Protein AF-A0A4Q4WU67-F1 (afdb_monomer)

Radius of gyration: 23.21 Å; Cα contacts (8 Å, |Δi|>4): 106; chains: 1; bounding box: 70×29×66 Å

Structure (mmCIF, N/CA/C/O backbone):
data_AF-A0A4Q4WU67-F1
#
_entry.id   AF-A0A4Q4WU67-F1
#
loop_
_atom_site.group_PDB
_atom_site.id
_atom_site.type_symbol
_atom_site.label_atom_id
_atom_site.label_alt_id
_atom_site.label_comp_id
_atom_site.label_asym_id
_atom_site.label_entity_id
_atom_site.label_seq_id
_atom_site.pdbx_PDB_ins_code
_atom_site.Cartn_x
_atom_site.Cartn_y
_atom_site.Cartn_z
_atom_site.occupancy
_atom_site.B_iso_or_equiv
_atom_site.auth_seq_id
_atom_site.auth_comp_id
_atom_site.auth_asym_id
_atom_site.auth_atom_id
_atom_site.pdbx_PDB_model_num
ATOM 1 N N . MET A 1 1 ? -37.772 -10.004 22.014 1.00 48.03 1 MET A N 1
ATOM 2 C CA . MET A 1 1 ? -36.911 -9.938 20.816 1.00 48.03 1 MET A CA 1
ATOM 3 C C . MET A 1 1 ? -35.469 -10.000 21.298 1.00 48.03 1 MET A C 1
ATOM 5 O O . MET A 1 1 ? -35.086 -9.068 21.997 1.00 48.03 1 MET A O 1
ATOM 9 N N . PRO A 1 2 ? -34.690 -11.068 21.058 1.00 56.06 2 PRO A N 1
ATOM 10 C CA . PRO A 1 2 ? -33.267 -11.012 21.361 1.00 56.06 2 PRO A CA 1
ATOM 11 C C . PRO A 1 2 ? -32.617 -10.037 20.374 1.00 56.06 2 PRO A C 1
ATOM 13 O O . PRO A 1 2 ? -32.627 -10.258 19.167 1.00 56.06 2 PRO A O 1
ATOM 16 N N . SER A 1 3 ? -32.121 -8.913 20.883 1.00 48.53 3 SER A N 1
ATOM 17 C CA . SER A 1 3 ? -31.285 -7.985 20.131 1.00 48.53 3 SER A CA 1
ATOM 18 C C . SER A 1 3 ? -29.916 -8.630 19.945 1.00 48.53 3 SER A C 1
ATOM 20 O O . SER A 1 3 ? -29.162 -8.762 20.908 1.00 48.53 3 SER A O 1
ATOM 22 N N . THR A 1 4 ? -29.599 -9.067 18.730 1.00 53.31 4 THR A N 1
ATOM 23 C CA . THR A 1 4 ? -28.273 -9.587 18.391 1.00 53.31 4 THR A CA 1
ATOM 24 C 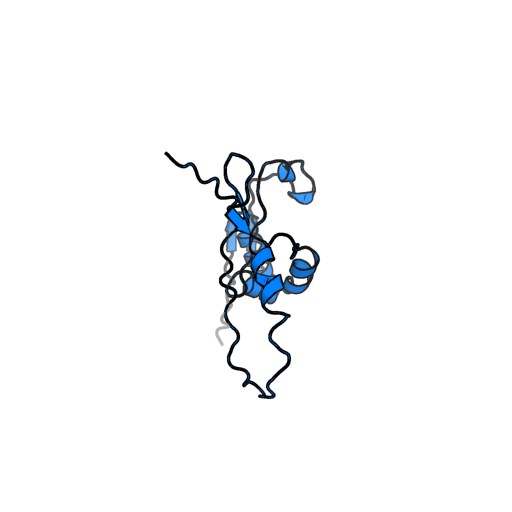C . THR A 1 4 ? -27.290 -8.419 18.378 1.00 53.31 4 THR A C 1
ATOM 26 O O . THR A 1 4 ? -27.152 -7.708 17.386 1.00 53.31 4 THR A O 1
ATOM 29 N N . THR A 1 5 ? -26.626 -8.165 19.502 1.00 56.25 5 THR A N 1
ATOM 30 C CA . THR A 1 5 ? -25.493 -7.243 19.570 1.00 56.25 5 THR A CA 1
ATOM 31 C C . THR A 1 5 ? -24.345 -7.858 18.775 1.00 56.25 5 THR A C 1
ATOM 33 O O . THR A 1 5 ? -23.655 -8.758 19.245 1.00 56.25 5 THR A O 1
ATOM 36 N N . SER A 1 6 ? -24.166 -7.402 17.533 1.00 65.25 6 SER A N 1
ATOM 37 C CA . SER A 1 6 ? -22.980 -7.696 16.728 1.00 65.25 6 SER A CA 1
ATOM 38 C C . SER A 1 6 ? -21.752 -7.166 17.476 1.00 65.25 6 SER A C 1
ATOM 40 O O . SER A 1 6 ? -21.491 -5.964 17.502 1.00 65.25 6 SER A O 1
ATOM 42 N N . SER A 1 7 ? -21.034 -8.057 18.163 1.00 77.38 7 SER A N 1
ATOM 43 C CA . SER A 1 7 ? -19.748 -7.729 18.772 1.00 77.38 7 SER A CA 1
ATOM 44 C C . SER A 1 7 ? -18.746 -7.505 17.644 1.00 77.38 7 SER A C 1
ATOM 46 O O . SER A 1 7 ? -18.408 -8.435 16.914 1.00 77.38 7 SER A O 1
ATOM 48 N N . GLN A 1 8 ? -18.317 -6.258 17.463 1.00 77.69 8 GLN A N 1
ATOM 49 C CA . GLN A 1 8 ? -17.291 -5.928 16.481 1.00 77.69 8 GLN A CA 1
ATOM 50 C C . GLN A 1 8 ? -15.950 -6.535 16.928 1.00 77.69 8 GLN A C 1
ATOM 52 O O . GLN A 1 8 ? -15.544 -6.317 18.077 1.00 77.69 8 GLN A O 1
ATOM 57 N N . PRO A 1 9 ? -15.258 -7.302 16.067 1.00 84.56 9 PRO A N 1
ATOM 58 C CA . PRO A 1 9 ? -13.979 -7.902 16.419 1.00 84.56 9 PRO A CA 1
ATOM 59 C C . PRO A 1 9 ? -12.918 -6.817 16.634 1.00 84.56 9 PRO A C 1
ATOM 61 O O . PRO A 1 9 ? -12.845 -5.851 15.876 1.00 84.56 9 PRO A O 1
ATOM 64 N N . LYS A 1 10 ? -12.068 -6.995 17.652 1.00 91.25 10 LYS A N 1
ATOM 65 C CA . LYS A 1 10 ? -10.885 -6.150 17.869 1.00 91.25 10 LYS A CA 1
ATOM 66 C C . LYS A 1 10 ? -9.740 -6.655 16.996 1.00 91.25 10 LYS A C 1
ATOM 68 O O . LYS A 1 10 ? -9.340 -7.809 17.129 1.00 91.25 10 LYS A O 1
ATOM 73 N N . ILE A 1 11 ? -9.204 -5.796 16.136 1.00 95.88 11 ILE A N 1
ATOM 74 C CA . ILE A 1 11 ? -8.177 -6.158 15.152 1.00 95.88 11 ILE A CA 1
ATOM 75 C C . ILE A 1 11 ? -6.834 -5.533 15.552 1.00 95.88 11 ILE A C 1
ATOM 77 O O . ILE A 1 11 ? -6.737 -4.332 15.794 1.00 95.88 11 ILE A O 1
ATOM 81 N N . ALA A 1 12 ? -5.774 -6.336 15.591 1.00 97.19 12 ALA A N 1
ATOM 82 C CA . ALA A 1 12 ? -4.405 -5.846 15.729 1.00 97.19 12 ALA A CA 1
ATOM 83 C C . ALA A 1 12 ? -3.669 -6.029 14.397 1.00 97.19 12 ALA A C 1
ATOM 85 O O . ALA A 1 12 ? -3.554 -7.148 13.902 1.00 97.19 12 ALA A O 1
ATOM 86 N N . ILE A 1 13 ? -3.177 -4.933 13.821 1.00 97.50 13 ILE A N 1
ATOM 87 C CA . ILE A 1 13 ? -2.352 -4.940 12.609 1.00 97.50 13 ILE A CA 1
ATOM 88 C C . ILE A 1 13 ? -0.900 -4.784 13.051 1.00 97.50 13 ILE A C 1
ATOM 90 O O . ILE A 1 13 ? -0.536 -3.759 13.624 1.00 97.50 13 ILE A O 1
ATOM 94 N N . ILE A 1 14 ? -0.073 -5.800 12.811 1.00 97.12 14 ILE A N 1
ATOM 95 C CA . ILE A 1 14 ? 1.353 -5.774 13.155 1.00 97.12 14 ILE A CA 1
ATOM 96 C C . ILE A 1 14 ? 2.146 -5.367 11.909 1.00 97.12 14 ILE A C 1
ATOM 98 O O . ILE A 1 14 ? 2.230 -6.125 10.946 1.00 97.12 14 ILE A O 1
ATOM 102 N N . GLY A 1 15 ? 2.706 -4.163 11.940 1.00 93.19 15 GLY A N 1
ATOM 103 C CA . GLY A 1 15 ? 3.450 -3.512 10.866 1.00 93.19 15 GLY A CA 1
ATOM 104 C C . GLY A 1 15 ? 2.668 -2.364 10.217 1.00 93.19 15 GLY A C 1
ATOM 105 O O . GLY A 1 15 ? 1.597 -2.570 9.647 1.00 93.19 15 GLY A O 1
ATOM 106 N N . ALA A 1 16 ? 3.246 -1.163 10.226 1.00 93.12 16 ALA A N 1
ATOM 107 C CA . ALA A 1 16 ? 2.792 0.018 9.486 1.00 93.12 16 ALA A CA 1
ATOM 108 C C . ALA A 1 16 ? 3.557 0.201 8.159 1.00 93.12 16 ALA A C 1
ATOM 110 O O . ALA A 1 16 ? 3.801 1.318 7.705 1.00 93.12 16 ALA A O 1
ATOM 111 N N . GLY A 1 17 ? 3.924 -0.909 7.514 1.00 89.62 17 GLY A N 1
ATOM 112 C CA . GLY A 1 17 ? 4.390 -0.906 6.127 1.00 89.62 17 GLY A CA 1
ATOM 113 C C . GLY A 1 17 ? 3.264 -0.573 5.132 1.00 89.62 17 GLY A C 1
ATOM 114 O O . GLY A 1 17 ? 2.099 -0.451 5.525 1.00 89.62 17 GLY A O 1
ATOM 115 N N . PRO A 1 18 ? 3.571 -0.488 3.823 1.00 90.38 18 PRO A N 1
ATOM 116 C CA . PRO A 1 18 ? 2.596 -0.103 2.798 1.00 90.38 18 PRO A CA 1
ATOM 117 C C . PRO A 1 18 ? 1.345 -0.996 2.805 1.00 90.38 18 PRO A C 1
ATOM 119 O O . PRO A 1 18 ? 0.226 -0.496 2.714 1.00 90.38 18 PRO A O 1
ATOM 122 N N . VAL A 1 19 ? 1.509 -2.307 3.009 1.00 93.19 19 VAL A N 1
ATOM 123 C CA . VAL A 1 19 ? 0.388 -3.259 3.090 1.00 93.19 19 VAL A CA 1
ATOM 124 C C . VAL A 1 19 ? -0.455 -3.047 4.353 1.00 93.19 19 VAL A C 1
ATOM 126 O O . VAL A 1 19 ? -1.680 -2.973 4.265 1.00 93.19 19 VAL A O 1
ATOM 129 N N . GLY A 1 20 ? 0.175 -2.908 5.525 1.00 95.12 20 GLY A N 1
ATOM 130 C CA . GLY A 1 20 ? -0.532 -2.747 6.801 1.00 95.12 20 GLY A CA 1
ATOM 131 C C . GLY A 1 20 ? -1.322 -1.439 6.881 1.00 95.12 20 GLY A C 1
ATOM 132 O O . GLY A 1 20 ? -2.474 -1.431 7.315 1.00 95.12 20 GLY A O 1
ATOM 133 N N . LEU A 1 21 ? -0.748 -0.345 6.372 1.00 94.19 21 LEU A N 1
ATOM 134 C CA . LEU A 1 21 ? -1.439 0.942 6.277 1.00 94.19 21 LEU A CA 1
ATOM 135 C C . LEU A 1 21 ? -2.560 0.932 5.231 1.00 94.19 21 LEU A C 1
ATOM 137 O O . LEU A 1 21 ? -3.608 1.539 5.458 1.00 94.19 21 LEU A O 1
ATOM 141 N N . THR A 1 22 ? -2.389 0.203 4.126 1.00 94.88 22 THR A N 1
ATOM 142 C CA . THR A 1 22 ? -3.465 -0.008 3.146 1.00 94.88 22 THR A CA 1
ATOM 143 C C . THR A 1 22 ? -4.636 -0.755 3.783 1.00 94.88 22 THR A C 1
ATOM 145 O O . THR A 1 22 ? -5.776 -0.309 3.670 1.00 94.88 22 THR A O 1
ATOM 148 N N . LEU A 1 23 ? -4.368 -1.836 4.523 1.00 95.38 23 LEU A N 1
ATOM 149 C CA . LEU A 1 23 ? -5.399 -2.580 5.250 1.00 95.38 23 LEU A CA 1
ATOM 150 C C . LEU A 1 23 ? -6.131 -1.688 6.262 1.00 95.38 23 LEU A C 1
ATOM 152 O O . LEU A 1 23 ? -7.359 -1.650 6.267 1.00 95.38 23 LEU A O 1
ATOM 156 N N . ALA A 1 24 ? -5.394 -0.933 7.079 1.00 95.56 24 ALA A N 1
ATOM 157 C CA . ALA A 1 24 ? -5.973 0.001 8.044 1.00 95.56 24 ALA A CA 1
ATOM 158 C C . ALA A 1 24 ? -6.890 1.043 7.373 1.00 95.56 24 ALA A C 1
ATOM 160 O O . ALA A 1 24 ? -7.967 1.355 7.886 1.00 95.56 24 ALA A O 1
ATOM 161 N N . ASN A 1 25 ? -6.498 1.559 6.204 1.00 94.81 25 ASN A N 1
ATOM 162 C CA . ASN A 1 25 ? -7.309 2.498 5.430 1.00 94.81 25 ASN A CA 1
ATOM 163 C C . ASN A 1 25 ? -8.594 1.839 4.900 1.00 94.81 25 ASN A C 1
ATOM 165 O O . ASN A 1 25 ? -9.678 2.400 5.070 1.00 94.81 25 ASN A O 1
ATOM 169 N N . ILE A 1 26 ? -8.500 0.623 4.347 1.00 94.31 26 ILE A N 1
ATOM 170 C CA . ILE A 1 26 ? -9.670 -0.141 3.887 1.00 94.31 26 ILE A CA 1
ATOM 171 C C . ILE A 1 26 ? -10.645 -0.383 5.046 1.00 94.31 26 ILE A C 1
ATOM 173 O O . ILE A 1 26 ? -11.836 -0.113 4.893 1.00 94.31 26 ILE A O 1
ATOM 177 N N . LEU A 1 27 ? -10.165 -0.838 6.208 1.00 94.00 27 LEU A N 1
ATOM 178 C CA . LEU A 1 27 ? -11.013 -1.068 7.386 1.00 94.00 27 LEU A CA 1
ATOM 179 C C . LEU A 1 27 ? -11.734 0.213 7.810 1.00 94.00 27 LEU A C 1
ATOM 181 O O . LEU A 1 27 ? -12.957 0.216 7.946 1.00 94.00 27 LEU A O 1
ATOM 185 N N . ARG A 1 28 ? -10.993 1.321 7.923 1.00 93.12 28 ARG A N 1
ATOM 186 C CA . ARG A 1 28 ? -11.553 2.629 8.279 1.00 93.12 28 ARG A CA 1
ATOM 187 C C . ARG A 1 28 ? -12.624 3.095 7.289 1.00 93.12 28 ARG A C 1
ATOM 189 O O . ARG A 1 28 ? -13.630 3.649 7.720 1.00 93.12 28 ARG A O 1
ATOM 196 N N . ARG A 1 29 ? -12.426 2.889 5.983 1.00 91.69 29 ARG A N 1
ATOM 197 C CA . ARG A 1 29 ? -13.409 3.253 4.944 1.00 91.69 29 ARG A CA 1
ATOM 198 C C . ARG A 1 29 ? -14.670 2.393 4.962 1.00 91.69 29 ARG A C 1
ATOM 200 O O . ARG A 1 29 ? -15.708 2.869 4.525 1.00 91.69 29 ARG A O 1
ATOM 207 N N . ASN A 1 30 ? -14.585 1.170 5.481 1.00 91.06 30 ASN A N 1
ATOM 208 C CA . ASN A 1 30 ? -15.726 0.274 5.683 1.00 91.06 30 ASN A CA 1
ATOM 209 C C . ASN A 1 30 ? -16.313 0.390 7.103 1.00 91.06 30 ASN A C 1
ATOM 211 O O . ASN A 1 30 ? -16.962 -0.537 7.574 1.00 91.06 30 ASN A O 1
ATOM 215 N N . GLU A 1 31 ? -16.050 1.501 7.803 1.00 91.62 31 GLU A N 1
ATOM 216 C CA . GLU A 1 31 ? -16.581 1.809 9.143 1.00 91.62 31 GLU A CA 1
ATOM 217 C C . GLU A 1 31 ? -16.147 0.826 10.250 1.00 91.62 31 GLU A C 1
ATOM 219 O O . GLU A 1 31 ? -16.633 0.877 11.382 1.00 91.62 31 GLU A O 1
ATOM 224 N N . ILE A 1 32 ? -15.151 -0.020 9.972 1.00 91.06 32 ILE A N 1
ATOM 225 C CA . ILE A 1 32 ? -14.535 -0.906 10.958 1.00 91.06 32 ILE A CA 1
ATOM 226 C C . ILE A 1 32 ? -13.456 -0.102 11.677 1.00 91.06 32 ILE A C 1
ATOM 228 O O . ILE A 1 32 ? -12.348 0.070 11.177 1.00 91.06 32 ILE A O 1
ATOM 232 N N . THR A 1 33 ? -13.787 0.416 12.857 1.00 87.88 33 THR A N 1
ATOM 233 C CA . THR A 1 33 ? -12.910 1.317 13.630 1.00 87.88 33 THR A CA 1
ATOM 234 C C . THR A 1 33 ? -12.231 0.646 14.822 1.00 87.88 33 THR A C 1
ATOM 236 O O . THR A 1 33 ? -11.346 1.234 15.439 1.00 87.88 33 THR A O 1
ATOM 239 N N . SER A 1 34 ? -12.597 -0.600 15.140 1.00 93.81 34 SER A N 1
ATOM 240 C CA . SER A 1 34 ? -11.992 -1.365 16.235 1.00 93.81 34 SER A CA 1
ATOM 241 C C . SER A 1 34 ? -10.674 -2.019 15.806 1.00 93.81 34 SER A C 1
ATOM 243 O O . SER A 1 34 ? -10.551 -3.245 15.770 1.00 93.81 34 SER A O 1
ATOM 245 N N . PHE A 1 35 ? -9.677 -1.205 15.447 1.00 95.44 35 PHE A N 1
ATOM 246 C CA . PHE A 1 35 ? -8.345 -1.700 15.115 1.00 95.44 35 PHE A CA 1
ATOM 247 C C . PHE A 1 35 ? -7.214 -0.812 15.634 1.00 95.44 35 PHE A C 1
ATOM 249 O O . PHE A 1 35 ? -7.355 0.405 15.744 1.00 95.44 35 PHE A O 1
ATOM 256 N N . THR A 1 36 ? -6.066 -1.436 15.893 1.00 96.56 36 THR A N 1
ATOM 257 C CA . THR A 1 36 ? -4.822 -0.752 16.267 1.00 96.56 36 THR A CA 1
ATOM 258 C C . THR A 1 36 ? -3.684 -1.239 15.378 1.00 96.56 36 THR A C 1
ATOM 260 O O . THR A 1 36 ? -3.520 -2.446 15.193 1.00 96.56 36 THR A O 1
ATOM 263 N N . VAL A 1 37 ? -2.896 -0.306 14.836 1.00 96.31 37 VAL A N 1
ATOM 264 C CA . VAL A 1 37 ? -1.676 -0.605 14.073 1.00 96.31 37 VAL A CA 1
ATOM 265 C C . VAL A 1 37 ? -0.471 -0.465 14.998 1.00 96.31 37 VAL A C 1
ATOM 267 O O . VAL A 1 37 ? -0.308 0.569 15.642 1.00 96.31 37 VAL A O 1
ATOM 270 N N . PHE A 1 38 ? 0.368 -1.493 15.056 1.00 95.38 38 PHE A N 1
ATOM 271 C CA . PHE A 1 38 ? 1.611 -1.510 15.819 1.00 95.38 38 PHE A CA 1
ATOM 272 C C . PHE A 1 38 ? 2.791 -1.506 14.855 1.00 95.38 38 PHE A C 1
ATOM 274 O O . PHE A 1 38 ? 2.858 -2.354 13.974 1.00 95.38 38 PHE A O 1
ATOM 281 N N . GLU A 1 39 ? 3.732 -0.587 15.029 1.00 92.19 39 GLU A N 1
ATOM 282 C CA . GLU A 1 39 ? 4.959 -0.508 14.234 1.00 92.19 39 GLU A CA 1
ATOM 283 C C . GLU A 1 39 ? 6.167 -0.483 15.166 1.00 92.19 39 GLU A C 1
ATOM 285 O O . GLU A 1 39 ? 6.085 0.019 16.287 1.00 92.19 39 GLU A O 1
ATOM 290 N N . ARG A 1 40 ? 7.274 -1.077 14.717 1.00 89.94 40 ARG A N 1
ATOM 291 C CA . ARG A 1 40 ? 8.535 -1.110 15.454 1.00 89.94 40 ARG A CA 1
ATOM 292 C C . ARG A 1 40 ? 9.232 0.246 15.417 1.00 89.94 40 ARG A C 1
ATOM 294 O O . ARG A 1 40 ? 9.870 0.618 16.400 1.00 89.94 40 ARG A O 1
ATOM 301 N N . ASP A 1 41 ? 9.167 0.939 14.284 1.00 83.62 41 ASP A N 1
ATOM 302 C CA . ASP A 1 41 ? 9.778 2.256 14.128 1.00 83.62 41 ASP A CA 1
ATOM 303 C C . ASP A 1 41 ? 9.099 3.278 15.065 1.00 83.62 41 ASP A C 1
ATOM 305 O O . ASP A 1 41 ? 7.876 3.381 15.133 1.00 83.62 41 ASP A O 1
ATOM 309 N N . THR A 1 42 ? 9.908 4.035 15.812 1.00 82.19 42 THR A N 1
ATOM 310 C CA . THR A 1 42 ? 9.439 4.979 16.846 1.00 82.19 42 THR A CA 1
ATOM 311 C C . THR A 1 42 ? 8.943 6.309 16.281 1.00 82.19 42 THR A C 1
ATOM 313 O O . THR A 1 42 ? 8.340 7.098 17.004 1.00 82.19 42 THR A O 1
ATOM 316 N N . GLU A 1 43 ? 9.209 6.573 15.003 1.00 77.00 43 GLU A N 1
ATOM 317 C CA . GLU A 1 43 ? 8.833 7.799 14.307 1.00 77.00 43 GLU A CA 1
ATOM 318 C C . GLU A 1 43 ? 8.225 7.479 12.944 1.00 77.00 43 GLU A C 1
ATOM 320 O O . GLU A 1 43 ? 8.571 6.483 12.302 1.00 77.00 43 GLU A O 1
ATOM 325 N N . ALA A 1 44 ? 7.348 8.364 12.467 1.00 72.31 44 ALA A N 1
ATOM 326 C CA . ALA A 1 44 ? 6.839 8.269 11.111 1.00 72.31 44 ALA A CA 1
ATOM 327 C C . ALA A 1 44 ? 8.002 8.396 10.114 1.00 72.31 44 ALA A C 1
ATOM 329 O O . ALA A 1 44 ? 8.826 9.306 10.188 1.00 72.31 44 ALA A O 1
ATOM 330 N N . ARG A 1 45 ? 8.058 7.502 9.126 1.00 66.06 45 ARG A N 1
ATOM 331 C CA . ARG A 1 45 ? 9.170 7.441 8.162 1.00 66.06 45 ARG A CA 1
ATOM 332 C C . ARG A 1 45 ? 9.369 8.734 7.352 1.00 66.06 45 ARG A C 1
ATOM 334 O O . ARG A 1 45 ? 10.457 8.959 6.838 1.00 66.06 45 ARG A O 1
ATOM 341 N N . SER A 1 46 ? 8.350 9.596 7.278 1.00 57.75 46 SER A N 1
ATOM 342 C CA . SER A 1 46 ? 8.426 10.911 6.626 1.00 57.75 46 SER A CA 1
ATOM 343 C C . SER A 1 46 ? 9.262 11.948 7.395 1.00 57.75 46 SER A C 1
ATOM 345 O O . SER A 1 46 ? 9.574 12.987 6.820 1.00 57.75 46 SER A O 1
ATOM 347 N N . THR A 1 47 ? 9.605 11.708 8.668 1.00 53.09 47 THR A N 1
ATOM 348 C CA . THR A 1 47 ? 10.330 12.670 9.525 1.00 53.09 47 THR A CA 1
ATOM 349 C C . THR A 1 47 ? 11.758 12.247 9.863 1.00 53.09 47 THR A C 1
ATOM 351 O O . THR A 1 47 ? 12.494 13.029 10.456 1.00 53.09 47 THR A O 1
ATOM 354 N N . SER A 1 48 ? 12.180 11.040 9.476 1.00 48.41 48 SER A N 1
ATOM 355 C CA . SER A 1 48 ? 13.491 10.491 9.825 1.00 48.41 48 SER A CA 1
ATOM 356 C C . SER A 1 48 ? 14.378 10.281 8.596 1.00 48.41 48 SER A C 1
ATOM 358 O O . SER A 1 48 ? 13.912 10.016 7.488 1.00 48.41 48 SER A O 1
ATOM 360 N N . ASN A 1 49 ? 15.697 10.289 8.814 1.00 52.00 49 ASN A N 1
ATOM 361 C CA . ASN A 1 49 ? 16.750 9.894 7.862 1.00 52.00 49 ASN A CA 1
ATOM 362 C C . ASN A 1 49 ? 16.629 8.408 7.400 1.00 52.00 49 ASN A C 1
ATOM 364 O O . ASN A 1 49 ? 17.567 7.816 6.877 1.00 52.00 49 ASN A O 1
ATOM 368 N N . ALA A 1 50 ? 15.479 7.761 7.628 1.00 49.69 50 ALA A N 1
ATOM 369 C CA . ALA A 1 50 ? 15.151 6.393 7.250 1.00 49.69 50 ALA A CA 1
ATOM 370 C C . ALA A 1 50 ? 14.832 6.235 5.756 1.00 49.69 50 ALA A C 1
ATOM 372 O O . ALA A 1 50 ? 14.997 5.134 5.232 1.00 49.69 50 ALA A O 1
ATOM 373 N N . LEU A 1 51 ? 14.445 7.305 5.046 1.00 52.78 51 LEU A N 1
ATOM 374 C CA . LEU A 1 51 ? 14.397 7.284 3.576 1.00 52.78 51 LEU A CA 1
ATOM 375 C C . LEU A 1 51 ? 15.802 7.077 2.977 1.00 52.78 51 LEU A C 1
ATOM 377 O O . LEU A 1 51 ? 15.942 6.425 1.950 1.00 52.78 51 LEU A O 1
ATOM 381 N N . ALA A 1 52 ? 16.852 7.527 3.678 1.00 52.28 52 ALA A N 1
ATOM 382 C CA . ALA A 1 52 ? 18.245 7.274 3.308 1.00 52.28 52 ALA A CA 1
ATOM 383 C C . ALA A 1 52 ? 18.715 5.841 3.632 1.00 52.28 52 ALA A C 1
ATOM 385 O O . ALA A 1 52 ? 19.773 5.411 3.175 1.00 52.28 52 ALA A O 1
ATOM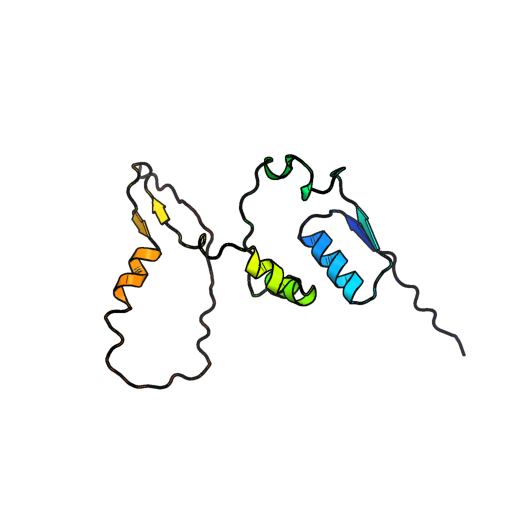 386 N N . ARG A 1 53 ? 17.931 5.062 4.395 1.00 54.84 53 ARG A N 1
ATOM 387 C CA . ARG A 1 53 ? 18.220 3.655 4.714 1.00 54.84 53 ARG A CA 1
ATOM 388 C C . ARG A 1 53 ? 17.648 2.747 3.621 1.00 54.84 53 ARG A C 1
ATOM 390 O O . A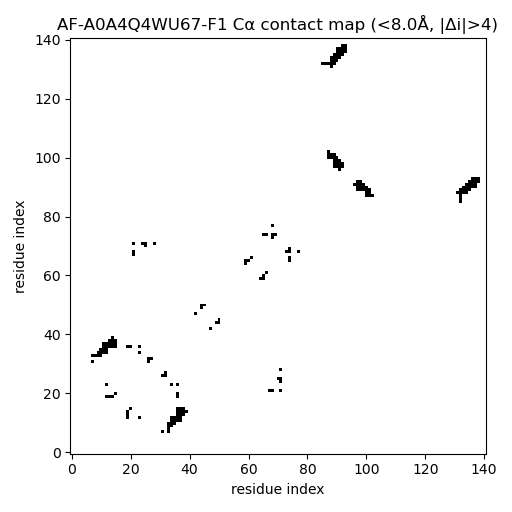RG A 1 53 ? 16.707 2.003 3.867 1.00 54.84 53 ARG A O 1
ATOM 397 N N . GLY A 1 54 ? 18.218 2.875 2.422 1.00 58.38 54 GLY A N 1
ATOM 398 C CA . GLY A 1 54 ? 18.250 1.890 1.334 1.00 58.38 54 GLY A CA 1
ATOM 399 C C . GLY A 1 54 ? 16.962 1.116 1.043 1.00 58.38 54 GLY A C 1
ATOM 400 O O . GLY A 1 54 ? 16.758 0.025 1.568 1.00 58.38 54 GLY A O 1
ATOM 401 N N . GLY A 1 55 ? 16.152 1.632 0.124 1.00 65.38 55 GLY A N 1
ATOM 402 C CA . GLY A 1 55 ? 15.129 0.874 -0.593 1.00 65.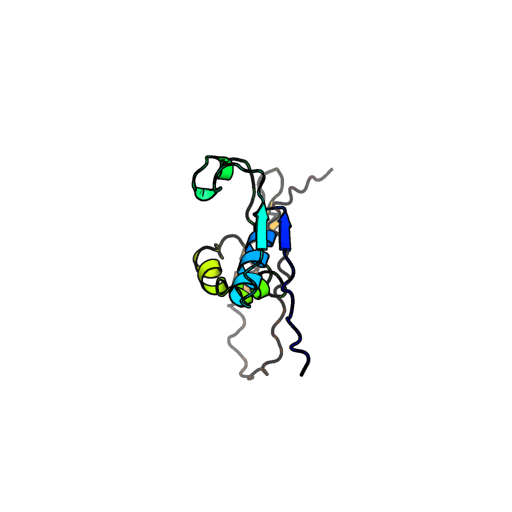38 55 GLY A CA 1
ATOM 403 C C . GLY A 1 55 ? 14.974 1.458 -1.994 1.00 65.38 55 GLY A C 1
ATOM 404 O O . GLY A 1 55 ? 15.054 2.674 -2.151 1.00 65.38 55 GLY A O 1
ATOM 405 N N . GLY A 1 56 ? 14.823 0.601 -3.004 1.00 72.81 56 GLY A N 1
ATOM 406 C CA . GLY A 1 56 ? 14.472 1.039 -4.356 1.00 72.81 56 GLY A CA 1
ATOM 407 C C . GLY A 1 56 ? 13.002 1.451 -4.452 1.00 72.81 56 GLY A C 1
ATOM 408 O O . GLY A 1 56 ? 12.261 1.419 -3.467 1.00 72.81 56 GLY A O 1
ATOM 409 N N . THR A 1 57 ? 12.576 1.815 -5.656 1.00 77.38 57 THR A N 1
ATOM 410 C CA . THR A 1 57 ? 11.160 2.026 -5.971 1.00 77.38 57 THR A CA 1
ATOM 411 C C . THR A 1 57 ? 10.393 0.704 -5.879 1.00 77.38 57 THR A C 1
ATOM 413 O O . THR A 1 57 ? 10.953 -0.364 -6.127 1.00 77.38 57 THR A O 1
ATOM 416 N N . LEU A 1 58 ? 9.117 0.774 -5.497 1.00 82.25 58 LEU A N 1
ATOM 417 C CA . LEU A 1 58 ? 8.204 -0.365 -5.503 1.00 82.25 58 LEU A CA 1
ATOM 418 C C . LEU A 1 58 ? 7.210 -0.210 -6.653 1.00 82.25 58 LEU A C 1
ATOM 420 O O . LEU A 1 58 ? 6.463 0.770 -6.685 1.00 82.25 58 LEU A O 1
ATOM 424 N N . ASP A 1 59 ? 7.159 -1.204 -7.532 1.00 80.31 59 ASP A N 1
ATOM 425 C CA . ASP A 1 59 ? 6.184 -1.253 -8.617 1.00 80.31 59 ASP A CA 1
ATOM 426 C C . ASP A 1 59 ? 4.827 -1.741 -8.098 1.00 80.31 59 ASP A C 1
ATOM 428 O O . ASP A 1 59 ? 4.711 -2.770 -7.427 1.00 80.31 59 ASP A O 1
ATOM 432 N N . ILE A 1 60 ? 3.776 -0.974 -8.391 1.00 86.12 60 ILE A N 1
ATOM 433 C CA . ILE A 1 60 ? 2.402 -1.271 -7.979 1.00 86.12 60 ILE A CA 1
ATOM 434 C C . ILE A 1 60 ? 1.596 -1.654 -9.223 1.00 86.12 60 ILE A C 1
ATOM 436 O O . ILE A 1 60 ? 1.210 -0.792 -10.015 1.00 86.12 60 ILE A O 1
ATOM 440 N N . HIS A 1 61 ? 1.310 -2.949 -9.375 1.00 86.81 61 HIS A N 1
ATOM 441 C CA . HIS A 1 61 ? 0.602 -3.483 -10.542 1.00 86.81 61 HIS A CA 1
ATOM 442 C C . HIS A 1 61 ? -0.905 -3.185 -10.538 1.00 86.81 61 HIS A C 1
ATOM 444 O O . HIS A 1 61 ? -1.558 -3.101 -9.490 1.00 86.81 61 HIS A O 1
ATOM 450 N N . ALA A 1 62 ? -1.465 -3.059 -11.745 1.00 85.44 62 ALA A N 1
ATOM 451 C CA . ALA A 1 62 ? -2.864 -2.708 -11.984 1.00 85.44 62 ALA A CA 1
ATOM 452 C C . ALA A 1 62 ? -3.865 -3.745 -11.441 1.00 85.44 62 ALA A C 1
ATOM 454 O O . ALA A 1 62 ? -4.929 -3.386 -10.944 1.00 85.44 62 ALA A O 1
ATOM 455 N N . ASP A 1 63 ? -3.533 -5.033 -11.514 1.00 87.06 63 ASP A N 1
ATOM 456 C CA . ASP A 1 63 ? -4.413 -6.154 -11.154 1.00 87.06 63 ASP A CA 1
ATOM 457 C C . ASP A 1 63 ? -4.554 -6.390 -9.638 1.00 87.06 63 ASP A C 1
ATOM 459 O O . ASP A 1 63 ? -5.456 -7.109 -9.185 1.00 87.06 63 ASP A O 1
ATOM 463 N N . SER A 1 64 ? -3.693 -5.747 -8.851 1.00 88.94 64 SER A N 1
ATOM 464 C CA . SER A 1 64 ? -3.516 -6.000 -7.426 1.00 88.94 64 SER A CA 1
ATOM 465 C C . SER A 1 64 ? -3.334 -4.691 -6.654 1.00 88.94 64 SER A C 1
ATOM 467 O O . SER A 1 64 ? -4.300 -4.147 -6.113 1.00 88.94 64 SER A O 1
ATOM 469 N N . GLY A 1 65 ? -2.116 -4.155 -6.615 1.00 87.62 65 GLY A N 1
ATOM 470 C CA . GLY A 1 65 ? -1.761 -2.997 -5.800 1.00 87.62 65 GLY A CA 1
ATOM 471 C C . GLY A 1 65 ? -2.562 -1.735 -6.138 1.00 87.62 65 GLY A C 1
ATOM 472 O O . GLY A 1 65 ? -3.086 -1.081 -5.236 1.00 87.62 65 GLY A O 1
ATOM 473 N N . GLN A 1 66 ? -2.760 -1.425 -7.422 1.00 91.06 66 GLN A N 1
ATOM 474 C CA . GLN A 1 66 ? -3.539 -0.245 -7.817 1.00 91.06 66 GLN A CA 1
ATOM 475 C C . GLN A 1 66 ? -5.025 -0.407 -7.492 1.00 91.06 66 GLN A C 1
ATOM 477 O O . GLN A 1 66 ? -5.681 0.570 -7.140 1.00 91.06 66 GLN A O 1
ATOM 482 N N . ARG A 1 67 ? -5.564 -1.635 -7.521 1.00 91.50 67 ARG A N 1
ATOM 483 C CA . ARG A 1 67 ? -6.934 -1.906 -7.052 1.00 91.50 67 ARG A CA 1
ATOM 484 C C . ARG A 1 67 ? -7.076 -1.671 -5.553 1.00 91.50 67 ARG A C 1
ATOM 486 O O . ARG A 1 67 ? -8.091 -1.126 -5.124 1.00 91.50 67 ARG A O 1
ATOM 493 N N . ALA A 1 68 ? -6.066 -2.028 -4.760 1.00 90.75 68 ALA A N 1
ATOM 494 C CA . ALA A 1 68 ? -6.051 -1.724 -3.331 1.00 90.75 68 ALA A CA 1
ATOM 495 C C . ALA A 1 68 ? -5.972 -0.204 -3.076 1.00 90.75 68 ALA A C 1
ATOM 497 O O . ALA A 1 68 ? -6.677 0.326 -2.215 1.00 90.75 68 ALA A O 1
ATOM 498 N N . LEU A 1 69 ? -5.193 0.528 -3.878 1.00 92.06 69 LEU A N 1
ATOM 499 C CA . LEU A 1 69 ? -5.153 1.994 -3.829 1.00 92.06 69 LEU A CA 1
ATOM 500 C C . LEU A 1 69 ? -6.473 2.634 -4.279 1.00 92.06 69 LEU A C 1
ATOM 502 O O . LEU A 1 69 ? -6.923 3.607 -3.679 1.00 92.06 69 LEU A O 1
ATOM 506 N N . ALA A 1 70 ? -7.145 2.064 -5.279 1.00 90.56 70 ALA A N 1
ATOM 507 C CA . ALA A 1 70 ? -8.468 2.510 -5.706 1.00 90.56 70 ALA A CA 1
ATOM 508 C C . ALA A 1 70 ? -9.504 2.322 -4.589 1.00 90.56 70 ALA A C 1
ATOM 510 O O . ALA A 1 70 ? -10.250 3.249 -4.279 1.00 90.56 70 ALA A O 1
ATOM 511 N N . ALA A 1 71 ? -9.491 1.169 -3.911 1.00 89.31 71 ALA A N 1
ATOM 512 C CA . ALA A 1 71 ? -10.359 0.900 -2.761 1.00 89.31 71 ALA A CA 1
ATOM 513 C C . ALA A 1 71 ? -10.111 1.865 -1.584 1.00 89.31 71 ALA A C 1
ATOM 515 O O . ALA A 1 71 ? -11.015 2.138 -0.794 1.00 89.31 71 ALA A O 1
ATOM 516 N N . THR A 1 72 ? -8.900 2.419 -1.482 1.00 91.06 72 THR A N 1
ATOM 517 C CA . THR A 1 72 ? -8.537 3.433 -0.481 1.00 91.06 72 THR A CA 1
ATOM 518 C C . THR A 1 72 ? -8.652 4.871 -0.983 1.00 91.06 72 THR A C 1
ATOM 520 O O . THR A 1 72 ? -8.340 5.796 -0.232 1.00 91.06 72 THR A O 1
ATOM 523 N N . GLY A 1 73 ? -9.128 5.091 -2.215 1.00 90.69 73 GLY A N 1
ATOM 524 C CA . GLY A 1 73 ? -9.230 6.413 -2.841 1.00 90.69 73 GLY A CA 1
ATOM 525 C C . GLY A 1 73 ? -7.891 7.144 -2.979 1.00 90.69 73 GLY A C 1
ATOM 526 O O . GLY A 1 73 ? -7.879 8.368 -3.003 1.00 90.69 73 GLY A O 1
ATOM 527 N N . LEU A 1 74 ? -6.777 6.407 -3.014 1.00 91.94 74 LEU A N 1
ATOM 528 C CA . LEU A 1 74 ? -5.414 6.940 -3.110 1.00 91.94 74 LEU A CA 1
ATOM 529 C C . LEU A 1 74 ? -4.789 6.737 -4.494 1.00 91.94 74 LEU A C 1
ATOM 531 O O . LEU A 1 74 ? -3.653 7.145 -4.700 1.00 91.94 74 LEU A O 1
ATOM 535 N N . LEU A 1 75 ? -5.490 6.107 -5.443 1.00 90.12 75 LEU A N 1
ATOM 536 C CA . LEU A 1 75 ? -4.925 5.809 -6.763 1.00 90.12 75 LEU A CA 1
ATOM 537 C C . LEU A 1 75 ? -4.522 7.075 -7.537 1.00 90.12 75 LEU A C 1
ATOM 539 O O . LEU A 1 75 ? -3.462 7.103 -8.149 1.00 90.12 75 LEU A O 1
ATOM 543 N N . GLU A 1 76 ? -5.337 8.127 -7.489 1.00 88.50 76 GLU A N 1
ATOM 544 C CA . GLU A 1 76 ? -5.027 9.398 -8.159 1.00 88.50 76 GLU A CA 1
ATOM 545 C C . GLU A 1 76 ? -3.792 10.074 -7.547 1.00 88.50 76 GLU A C 1
ATOM 547 O O . GLU A 1 76 ? -2.876 10.483 -8.257 1.00 88.50 76 GLU A O 1
ATOM 552 N N . GLU A 1 77 ? -3.731 10.106 -6.217 1.00 89.00 77 GLU A N 1
ATOM 553 C CA . GLU A 1 77 ? -2.585 10.617 -5.466 1.00 89.00 77 GLU A CA 1
ATOM 554 C C . GLU A 1 77 ? -1.307 9.816 -5.735 1.00 89.00 77 GLU A C 1
ATOM 556 O O . GLU A 1 77 ? -0.237 10.390 -5.934 1.00 89.00 77 GLU A O 1
ATOM 561 N N . PHE A 1 78 ? -1.424 8.491 -5.816 1.00 88.12 78 PHE A N 1
ATOM 562 C CA . PHE A 1 78 ? -0.332 7.618 -6.222 1.00 88.12 78 PHE A CA 1
ATOM 563 C C . PHE A 1 78 ? 0.161 7.960 -7.630 1.00 88.12 78 PHE A C 1
ATOM 565 O O . PHE A 1 78 ? 1.355 8.172 -7.799 1.00 88.12 78 PHE A O 1
ATOM 572 N N . ASN A 1 79 ? -0.731 8.097 -8.614 1.00 85.62 79 ASN A N 1
ATOM 573 C CA . ASN A 1 79 ? -0.356 8.424 -9.994 1.00 85.62 79 ASN A CA 1
ATOM 574 C C . ASN A 1 79 ? 0.321 9.797 -10.128 1.00 85.62 79 ASN A C 1
ATOM 576 O O . ASN A 1 79 ? 1.113 9.997 -11.041 1.00 85.62 79 ASN A O 1
ATOM 580 N N . ARG A 1 80 ? 0.028 10.740 -9.224 1.00 86.69 80 ARG A N 1
ATOM 581 C CA . ARG A 1 80 ? 0.670 12.062 -9.198 1.00 86.69 80 ARG A CA 1
ATOM 582 C C . ARG A 1 80 ? 2.126 12.010 -8.728 1.00 86.69 80 ARG A C 1
ATOM 584 O O . ARG A 1 80 ? 2.915 12.865 -9.120 1.00 86.69 80 ARG A O 1
ATOM 591 N N . VAL A 1 81 ? 2.465 11.062 -7.854 1.00 83.50 81 VAL A N 1
ATOM 592 C CA . VAL A 1 81 ? 3.804 10.943 -7.244 1.00 83.50 81 VAL A CA 1
ATOM 593 C C . VAL A 1 81 ? 4.629 9.822 -7.882 1.00 83.50 81 VAL A C 1
ATOM 595 O O . VAL A 1 81 ? 5.858 9.880 -7.872 1.00 83.50 81 VAL A O 1
ATOM 598 N N . ALA A 1 82 ? 3.976 8.804 -8.442 1.00 81.31 82 ALA A N 1
ATOM 599 C CA . ALA A 1 82 ? 4.628 7.754 -9.208 1.00 81.31 82 ALA A CA 1
ATOM 600 C C . ALA A 1 82 ? 5.303 8.371 -10.439 1.00 81.31 82 ALA A C 1
ATOM 602 O O . ALA A 1 82 ? 4.673 9.117 -11.182 1.00 81.31 82 ALA A O 1
ATOM 603 N N . SER A 1 83 ? 6.586 8.065 -10.645 1.00 66.81 83 SER A N 1
ATOM 604 C CA . SER A 1 83 ? 7.326 8.506 -11.828 1.00 66.81 83 SER A CA 1
ATOM 605 C C . SER A 1 83 ? 7.085 7.521 -12.976 1.00 66.81 83 SER A C 1
ATOM 607 O O . SER A 1 83 ? 7.550 6.383 -12.878 1.00 66.81 83 SER A O 1
ATOM 609 N N . PRO A 1 84 ? 6.399 7.913 -14.065 1.00 61.34 84 PRO A N 1
ATOM 610 C CA . PRO A 1 84 ? 6.217 7.044 -15.228 1.00 61.34 84 PRO A CA 1
ATOM 611 C C 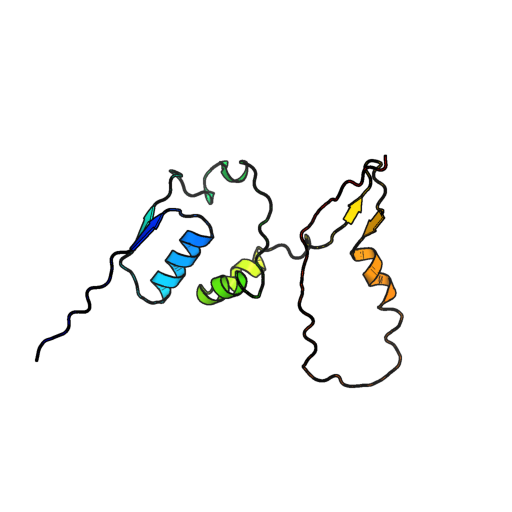. PRO A 1 84 ? 7.522 6.857 -16.015 1.00 61.34 84 PRO A C 1
ATOM 613 O O . PRO A 1 84 ? 7.695 5.862 -16.712 1.00 61.34 84 PRO A O 1
ATOM 616 N N . GLU A 1 85 ? 8.452 7.808 -15.893 1.00 56.16 85 GLU A N 1
ATOM 617 C CA . GLU A 1 85 ? 9.652 7.926 -16.734 1.00 56.16 85 GLU A CA 1
ATOM 618 C C . GLU A 1 85 ? 10.781 6.957 -16.342 1.00 56.16 85 GLU A C 1
ATOM 620 O O . GLU A 1 85 ? 11.788 6.848 -17.034 1.00 56.16 85 GLU A O 1
ATOM 625 N N . GLY A 1 86 ? 10.617 6.225 -15.238 1.00 55.75 86 GLY A N 1
ATOM 626 C CA . GLY A 1 86 ? 11.558 5.207 -14.770 1.00 55.75 86 GLY A CA 1
ATOM 627 C C . GLY A 1 86 ? 11.231 3.794 -15.246 1.00 55.75 86 GLY A C 1
ATOM 628 O O . GLY A 1 86 ? 11.552 2.858 -14.529 1.00 55.75 86 GLY A O 1
ATOM 629 N N . THR A 1 87 ? 10.533 3.629 -16.371 1.00 56.34 87 THR A N 1
ATOM 630 C CA . THR A 1 87 ? 10.036 2.318 -16.832 1.00 56.34 87 THR A CA 1
ATOM 631 C C . THR A 1 87 ? 10.851 1.698 -17.961 1.00 56.34 87 THR A C 1
ATOM 633 O O . THR A 1 87 ? 10.742 0.498 -18.164 1.00 56.34 87 THR A O 1
ATOM 636 N N . ALA A 1 88 ? 11.699 2.470 -18.648 1.00 69.06 88 ALA A N 1
ATOM 637 C CA . ALA A 1 88 ? 12.509 1.942 -19.740 1.00 69.06 88 ALA A CA 1
ATOM 638 C C . ALA A 1 88 ? 13.647 1.055 -19.222 1.00 69.06 88 ALA A C 1
ATOM 640 O O . ALA A 1 88 ? 1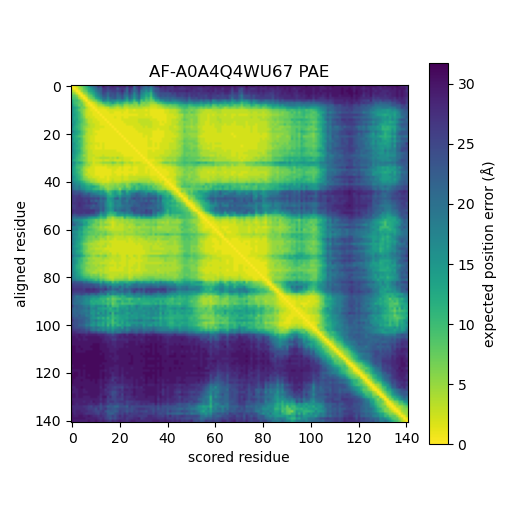4.517 1.491 -18.454 1.00 69.06 88 ALA A O 1
ATOM 641 N N . MET A 1 89 ? 13.669 -0.183 -19.693 1.00 77.62 89 MET A N 1
ATOM 642 C CA . MET A 1 89 ? 14.727 -1.129 -19.407 1.00 77.62 89 MET A CA 1
ATOM 643 C C . MET A 1 89 ? 15.894 -1.015 -20.392 1.00 77.62 89 MET A C 1
ATOM 645 O O . MET A 1 89 ? 15.722 -0.898 -21.604 1.00 77.62 89 MET A O 1
ATOM 649 N N . ARG A 1 90 ? 17.120 -1.109 -19.860 1.00 82.88 90 ARG A N 1
ATOM 650 C CA . ARG A 1 90 ? 18.348 -1.191 -20.661 1.00 82.88 90 ARG A CA 1
ATOM 651 C C . ARG A 1 90 ? 19.260 -2.281 -20.137 1.00 82.88 90 ARG A C 1
ATOM 653 O O . ARG A 1 90 ? 19.632 -2.288 -18.962 1.00 82.88 90 ARG A O 1
ATOM 660 N N . VAL A 1 91 ? 19.682 -3.164 -21.034 1.00 86.38 91 VAL A N 1
ATOM 661 C CA . VAL A 1 91 ? 20.702 -4.172 -20.747 1.00 86.38 91 VAL A CA 1
ATOM 662 C C . VAL A 1 91 ? 22.032 -3.636 -21.248 1.00 86.38 91 VAL A C 1
ATOM 664 O O . VAL A 1 91 ? 22.192 -3.304 -22.424 1.00 86.38 91 VAL A O 1
ATOM 667 N N . VAL A 1 92 ? 23.001 -3.544 -20.342 1.00 87.44 92 VAL A N 1
ATOM 668 C CA . VAL A 1 92 ? 24.304 -2.934 -20.612 1.00 87.44 92 VAL A CA 1
ATOM 669 C C . VAL A 1 92 ? 25.390 -3.915 -20.201 1.00 87.44 92 VAL A C 1
ATOM 671 O O . VAL A 1 92 ? 25.368 -4.491 -19.112 1.00 87.44 92 VAL A O 1
ATOM 674 N N . ARG A 1 93 ? 26.362 -4.125 -21.083 1.00 87.31 93 ARG A N 1
ATOM 675 C CA . ARG A 1 93 ? 27.566 -4.883 -20.748 1.00 87.31 93 ARG A CA 1
ATOM 676 C C . ARG A 1 93 ? 28.407 -4.112 -19.736 1.00 87.31 93 ARG A C 1
ATOM 678 O O . ARG A 1 93 ? 28.319 -2.896 -19.604 1.00 87.31 93 ARG A O 1
ATOM 685 N N . LYS A 1 94 ? 29.302 -4.823 -19.050 1.00 89.38 94 LYS A N 1
ATOM 686 C CA . LYS A 1 94 ? 30.231 -4.220 -18.081 1.00 89.38 94 LYS A CA 1
ATOM 687 C C . LYS A 1 94 ? 31.114 -3.108 -18.681 1.00 89.38 94 LYS A C 1
ATOM 689 O O . LYS A 1 94 ? 31.533 -2.218 -17.950 1.00 89.38 94 LYS A O 1
ATOM 694 N N . ASP A 1 95 ? 31.403 -3.162 -19.981 1.00 88.62 95 ASP A N 1
ATOM 695 C CA . ASP A 1 95 ? 32.170 -2.146 -20.721 1.00 88.62 95 ASP A CA 1
ATOM 696 C C . ASP A 1 95 ? 31.358 -0.874 -21.045 1.00 88.62 95 ASP A C 1
ATOM 698 O O . ASP A 1 95 ? 31.886 0.044 -21.666 1.00 88.62 95 ASP A O 1
ATOM 702 N N . GLY A 1 96 ? 30.094 -0.803 -20.616 1.00 86.00 96 GLY A N 1
ATOM 703 C CA . GLY A 1 96 ? 29.199 0.329 -20.852 1.00 86.00 96 GLY A CA 1
ATOM 704 C C . GLY A 1 96 ? 28.458 0.270 -22.188 1.00 86.00 96 GLY A C 1
ATOM 705 O O . GLY A 1 96 ? 27.694 1.183 -22.489 1.00 86.00 96 GLY A O 1
ATOM 706 N N . VAL A 1 97 ? 28.643 -0.785 -22.988 1.00 88.88 97 VAL A N 1
ATOM 707 C CA . VAL A 1 97 ? 27.942 -0.930 -24.269 1.00 88.88 97 VAL A CA 1
ATOM 708 C C . VAL A 1 97 ? 26.530 -1.466 -24.043 1.00 88.88 97 VAL A C 1
ATOM 710 O O . VAL A 1 97 ? 26.347 -2.547 -23.477 1.00 88.88 97 VAL A O 1
ATOM 713 N N . VAL A 1 98 ? 25.534 -0.715 -24.514 1.00 87.81 98 VAL A N 1
ATOM 714 C CA . VAL A 1 98 ? 24.123 -1.123 -24.521 1.00 87.81 98 VAL A CA 1
ATOM 715 C C . VAL A 1 98 ? 23.950 -2.280 -25.505 1.00 87.81 98 VAL A C 1
ATOM 717 O O . VAL A 1 98 ? 24.387 -2.202 -26.651 1.00 87.81 98 VAL A O 1
ATOM 720 N N . VAL A 1 99 ? 23.357 -3.379 -25.042 1.00 89.44 99 VAL A N 1
ATOM 721 C CA . VAL A 1 99 ? 23.035 -4.550 -25.879 1.00 89.44 99 VAL A CA 1
ATOM 722 C C . VAL A 1 99 ? 21.551 -4.657 -26.180 1.00 89.44 99 VAL A C 1
ATOM 724 O O . VAL A 1 99 ? 21.179 -5.349 -27.124 1.00 89.44 99 VAL A O 1
ATOM 727 N N . TRP A 1 100 ? 20.721 -3.985 -25.389 1.00 81.81 100 TRP A N 1
ATOM 728 C CA . TRP A 1 100 ? 19.295 -3.875 -25.625 1.00 81.81 100 TRP A CA 1
ATOM 729 C C . TRP A 1 100 ? 18.762 -2.624 -24.930 1.00 81.81 100 TRP A C 1
ATOM 731 O O . TRP A 1 100 ? 19.109 -2.368 -23.772 1.00 81.81 100 TRP A O 1
ATOM 741 N N . ASP A 1 101 ? 17.947 -1.864 -25.653 1.00 84.56 101 ASP A N 1
ATOM 742 C CA . ASP A 1 101 ? 17.264 -0.669 -25.175 1.00 84.56 101 ASP A CA 1
ATOM 743 C C . ASP A 1 101 ? 15.795 -0.766 -25.580 1.00 84.56 101 ASP A C 1
ATOM 745 O O . ASP A 1 101 ? 15.470 -0.908 -26.760 1.00 84.56 101 ASP A O 1
ATOM 749 N N . GLU A 1 102 ? 14.906 -0.714 -24.596 1.00 76.94 102 GLU A N 1
ATOM 750 C CA . GLU A 1 102 ? 13.466 -0.733 -24.832 1.00 76.94 102 GLU A CA 1
ATOM 751 C C . GLU A 1 102 ? 12.998 0.503 -25.625 1.00 76.94 102 GLU A C 1
ATOM 753 O O . GLU A 1 102 ? 12.063 0.416 -26.423 1.00 76.94 102 GLU A O 1
ATOM 758 N N . ASN A 1 103 ? 13.693 1.641 -25.506 1.00 72.50 103 ASN A N 1
ATOM 759 C CA . ASN A 1 103 ? 13.343 2.859 -26.243 1.00 72.50 103 ASN A CA 1
ATOM 760 C C . ASN A 1 103 ? 13.740 2.803 -27.729 1.00 72.50 103 ASN A C 1
ATOM 762 O O . ASN A 1 103 ? 13.061 3.416 -28.552 1.00 72.50 103 ASN A O 1
ATOM 766 N N . ASP A 1 104 ? 14.768 2.030 -28.101 1.00 67.06 104 ASP A N 1
ATOM 767 C CA . ASP A 1 104 ? 15.197 1.886 -29.505 1.00 67.06 104 ASP A CA 1
ATOM 768 C C . ASP A 1 104 ? 14.153 1.142 -30.361 1.00 67.06 104 ASP A C 1
ATOM 770 O O . ASP A 1 104 ? 14.122 1.277 -31.586 1.00 67.06 104 ASP A O 1
ATOM 774 N N . THR A 1 105 ? 13.263 0.362 -29.737 1.00 54.47 105 THR A N 1
ATOM 775 C CA . THR A 1 105 ? 12.193 -0.346 -30.461 1.00 54.47 105 THR A CA 1
ATOM 776 C C . THR A 1 105 ? 11.019 0.548 -30.872 1.00 54.47 105 THR A C 1
ATOM 778 O O . THR A 1 105 ? 10.297 0.195 -31.803 1.00 54.47 105 THR A O 1
ATOM 781 N N . GLN A 1 106 ? 10.859 1.733 -30.272 1.00 49.03 106 GLN A N 1
ATOM 782 C CA . GLN A 1 106 ? 9.708 2.609 -30.533 1.00 49.03 106 GLN A CA 1
ATOM 783 C C . GLN A 1 106 ? 9.914 3.588 -31.704 1.00 49.03 106 GLN A C 1
ATOM 785 O O . GLN A 1 106 ? 8.936 4.091 -32.261 1.00 49.03 106 GLN A O 1
ATOM 790 N N . GLU A 1 107 ? 11.150 3.823 -32.163 1.00 42.59 107 GLU A N 1
ATOM 791 C CA . GLU A 1 107 ? 11.394 4.698 -33.325 1.00 42.59 107 GLU A CA 1
ATOM 792 C C . GLU A 1 107 ? 11.030 4.047 -34.678 1.00 42.59 107 GLU A C 1
ATOM 794 O O . GLU A 1 107 ? 10.842 4.757 -35.667 1.00 42.59 107 GLU A O 1
ATOM 799 N N . ASN A 1 108 ? 10.836 2.721 -34.741 1.00 39.28 108 ASN A N 1
ATOM 800 C CA . ASN A 1 108 ? 10.556 2.010 -36.001 1.00 39.28 108 ASN A CA 1
ATOM 801 C C . ASN A 1 108 ? 9.072 1.712 -36.285 1.00 39.28 108 ASN A C 1
ATOM 803 O O . ASN A 1 108 ? 8.745 1.319 -37.405 1.00 39.28 108 ASN A O 1
ATOM 807 N N . GLU A 1 109 ? 8.150 1.936 -35.344 1.00 43.72 109 GLU A N 1
ATOM 808 C CA . GLU A 1 109 ? 6.716 1.661 -35.572 1.00 43.72 109 GLU A CA 1
ATOM 809 C C . GLU A 1 109 ? 5.920 2.894 -36.035 1.00 43.72 109 GLU A C 1
ATOM 811 O O . GLU A 1 109 ? 4.911 2.769 -36.735 1.00 43.72 109 GLU A O 1
ATOM 816 N N . HIS A 1 110 ? 6.407 4.111 -35.772 1.00 41.56 110 HIS A N 1
ATOM 817 C CA . HIS A 1 110 ? 5.735 5.342 -36.210 1.00 41.56 110 HIS A CA 1
ATOM 818 C C . HIS A 1 110 ? 5.914 5.673 -37.703 1.00 41.56 110 HIS A C 1
ATOM 820 O O . HIS A 1 110 ? 5.212 6.542 -38.225 1.00 41.56 110 HIS A O 1
ATOM 826 N N . ALA A 1 111 ? 6.792 4.961 -38.417 1.00 39.38 111 ALA A N 1
ATOM 827 C CA . ALA A 1 111 ? 6.991 5.139 -39.857 1.00 39.38 111 ALA A CA 1
ATOM 828 C C . ALA A 1 111 ? 6.061 4.274 -40.737 1.00 39.38 111 ALA A C 1
ATOM 830 O O . ALA A 1 111 ? 5.931 4.561 -41.926 1.00 39.38 111 ALA A O 1
ATOM 831 N N . ALA A 1 112 ? 5.384 3.253 -40.189 1.00 40.38 112 ALA A N 1
ATOM 832 C CA . ALA A 1 112 ? 4.608 2.287 -40.985 1.00 40.38 112 ALA A CA 1
ATOM 833 C C . ALA A 1 112 ? 3.073 2.467 -40.937 1.00 40.38 112 ALA A C 1
ATOM 835 O O . ALA A 1 112 ? 2.362 1.865 -41.736 1.00 40.38 112 ALA A O 1
ATOM 836 N N . ALA A 1 113 ? 2.528 3.320 -40.063 1.00 41.69 113 ALA A N 1
ATOM 837 C CA . ALA A 1 113 ? 1.075 3.455 -39.865 1.00 41.69 113 ALA A CA 1
ATOM 838 C C . ALA A 1 113 ? 0.402 4.575 -40.695 1.00 41.69 113 ALA A C 1
ATOM 840 O O . ALA A 1 113 ? -0.556 5.208 -40.246 1.00 41.69 113 ALA A O 1
ATOM 841 N N . LYS A 1 114 ? 0.868 4.826 -41.925 1.00 38.62 114 LYS A N 1
ATOM 842 C CA . LYS A 1 114 ? 0.130 5.617 -42.929 1.00 38.62 114 L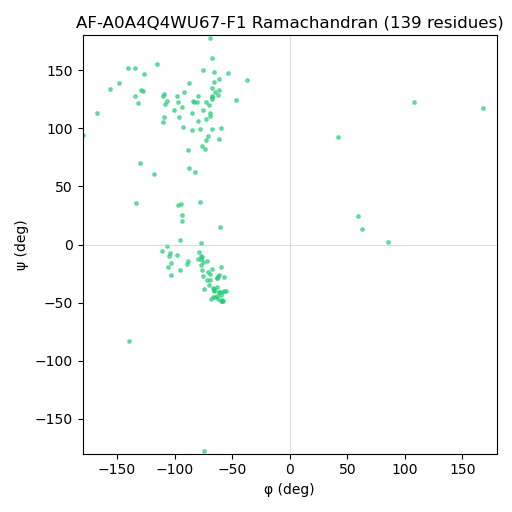YS A CA 1
ATOM 843 C C . LYS A 1 114 ? -0.202 4.768 -44.154 1.00 38.62 114 LYS A C 1
ATOM 845 O O . LYS A 1 114 ? 0.221 5.098 -45.246 1.00 38.62 114 LYS A O 1
ATOM 850 N N . GLU A 1 115 ? -0.960 3.692 -43.968 1.00 43.41 115 GLU A N 1
ATOM 851 C CA . GLU A 1 115 ? -1.912 3.173 -44.965 1.00 43.41 115 GLU A CA 1
ATOM 852 C C . GLU A 1 115 ? -2.623 1.933 -44.414 1.00 43.41 115 GLU A C 1
ATOM 854 O O . GLU A 1 115 ? -2.131 0.814 -44.482 1.00 43.41 115 GLU A O 1
ATOM 859 N N . SER A 1 116 ? -3.795 2.137 -43.820 1.00 34.25 116 SER A N 1
ATOM 860 C CA . SER A 1 116 ? -5.003 1.333 -44.060 1.00 34.25 116 SER A CA 1
ATOM 861 C C . SER A 1 116 ? -6.037 1.663 -42.989 1.00 34.25 116 SER A C 1
ATOM 863 O O . SER A 1 116 ? -5.827 1.507 -41.789 1.00 34.25 116 SER A O 1
ATOM 865 N N . GLY A 1 117 ? -7.171 2.192 -43.442 1.00 43.19 117 GLY A N 1
ATOM 866 C CA . GLY A 1 117 ? -8.339 2.388 -42.603 1.00 43.19 117 GLY A CA 1
ATOM 867 C C . GLY A 1 117 ? -8.924 1.040 -42.194 1.00 43.19 117 GLY A C 1
ATOM 868 O O . GLY A 1 117 ? -9.277 0.226 -43.041 1.00 43.19 117 GLY A O 1
ATOM 869 N N . GLY A 1 118 ? -9.073 0.839 -40.891 1.00 31.05 118 GLY A N 1
ATOM 870 C CA . GLY A 1 118 ? -9.791 -0.286 -40.311 1.00 31.05 118 GLY A CA 1
ATOM 871 C C . GLY A 1 118 ? -10.014 -0.007 -38.835 1.00 31.05 118 GLY A C 1
ATOM 872 O O . GLY A 1 118 ? -9.062 0.111 -38.075 1.00 31.05 118 GLY A O 1
ATOM 873 N N . LYS A 1 119 ? -11.272 0.184 -38.439 1.00 48.03 119 LYS A N 1
ATOM 874 C CA . LYS A 1 119 ? -11.672 0.428 -37.048 1.00 48.03 119 LYS A CA 1
ATOM 875 C C . LYS A 1 119 ? -11.466 -0.866 -36.243 1.00 48.03 119 LYS A C 1
ATOM 877 O O . LYS A 1 119 ? -12.142 -1.832 -36.595 1.00 48.03 119 LYS A O 1
ATOM 882 N N . PRO A 1 120 ? -10.632 -0.912 -35.186 1.00 39.50 120 PRO A N 1
ATOM 883 C CA . PRO A 1 120 ? -10.561 -2.086 -34.338 1.00 39.50 120 PRO A CA 1
ATOM 884 C C . PRO A 1 120 ? -11.538 -1.964 -33.162 1.00 39.50 120 PRO A C 1
ATOM 886 O O . PRO A 1 120 ? -11.669 -0.939 -32.488 1.00 39.50 120 PRO A O 1
ATOM 889 N N . ASP A 1 121 ? -12.271 -3.048 -33.013 1.00 35.06 121 ASP A N 1
ATOM 890 C CA . ASP A 1 121 ? -12.952 -3.591 -31.854 1.00 35.06 121 ASP A CA 1
ATOM 891 C C . ASP A 1 121 ? -12.209 -3.428 -30.512 1.00 35.06 121 ASP A C 1
ATOM 893 O O . ASP A 1 121 ? -10.992 -3.534 -30.386 1.00 35.06 121 ASP A O 1
ATOM 897 N N . ALA A 1 122 ? -12.997 -3.157 -29.470 1.00 41.72 122 ALA A N 1
ATOM 898 C CA . ALA A 1 122 ? -12.569 -2.787 -28.122 1.00 41.72 122 ALA A CA 1
ATOM 899 C C . ALA A 1 122 ? -12.083 -3.972 -27.256 1.00 41.72 122 ALA A C 1
ATOM 901 O O . ALA A 1 122 ? -12.315 -3.981 -26.047 1.00 41.72 122 ALA A O 1
ATOM 902 N N . GLU A 1 123 ? -11.406 -4.959 -27.848 1.00 40.12 123 GLU A N 1
ATOM 903 C CA . GLU A 1 123 ? -11.000 -6.195 -27.159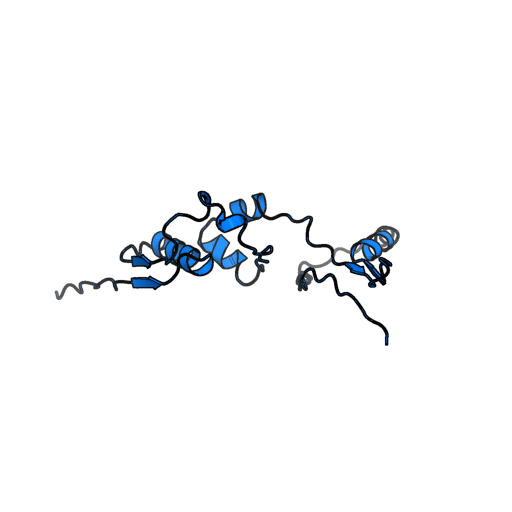 1.00 40.12 123 GLU A CA 1
ATOM 904 C C . GLU A 1 123 ? -9.536 -6.593 -27.414 1.00 40.12 123 GLU A C 1
ATOM 906 O O . GLU A 1 123 ? -9.170 -7.761 -27.444 1.00 40.12 123 GLU A O 1
ATOM 911 N N . SER A 1 124 ? -8.659 -5.593 -27.522 1.00 39.12 124 SER A N 1
ATOM 912 C CA .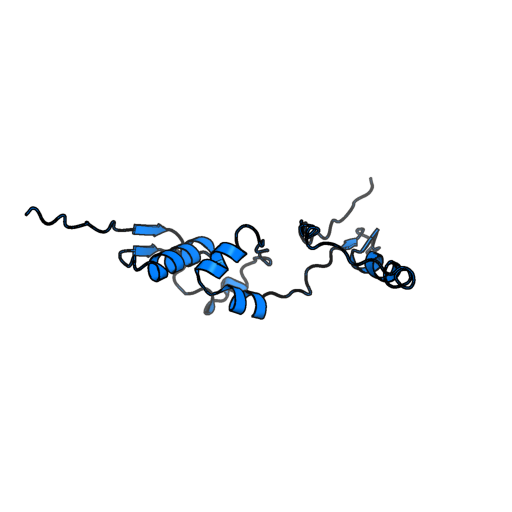 SER A 1 124 ? -7.206 -5.760 -27.403 1.00 39.12 124 SER A CA 1
ATOM 913 C C . SER A 1 124 ? -6.648 -4.729 -26.423 1.00 39.12 124 SER A C 1
ATOM 915 O O . SER A 1 124 ? -5.978 -3.763 -26.781 1.00 39.12 124 SER A O 1
ATOM 917 N N . ARG A 1 125 ? -6.961 -4.894 -25.136 1.00 41.41 125 ARG A N 1
ATOM 918 C CA . ARG A 1 125 ? -6.094 -4.347 -24.087 1.00 41.41 125 ARG A CA 1
ATOM 919 C C . ARG A 1 125 ? -5.051 -5.411 -23.784 1.00 41.41 125 ARG A C 1
ATOM 921 O O . ARG A 1 125 ? -5.214 -6.185 -22.842 1.00 41.41 125 ARG A O 1
ATOM 928 N N . GLY A 1 126 ? -4.019 -5.463 -24.630 1.00 32.94 126 GLY A N 1
ATOM 929 C CA . GLY A 1 126 ? -2.768 -6.140 -24.304 1.00 32.94 126 GLY A CA 1
ATOM 930 C C . GLY A 1 126 ? -2.344 -5.720 -22.899 1.00 32.94 126 GLY A C 1
ATOM 931 O O . GLY A 1 126 ? -2.341 -4.532 -22.567 1.00 32.94 126 GLY A O 1
ATOM 932 N N . ARG A 1 127 ? -2.138 -6.711 -22.034 1.00 36.69 127 ARG A N 1
ATOM 933 C CA . ARG A 1 127 ? -1.762 -6.490 -20.641 1.00 36.69 127 ARG A CA 1
ATOM 934 C C . ARG A 1 127 ? -0.352 -5.895 -20.612 1.00 36.69 127 ARG A C 1
ATOM 936 O O . ARG A 1 127 ? 0.512 -6.440 -21.287 1.00 36.69 127 ARG A O 1
ATOM 943 N N . PRO A 1 128 ? -0.088 -4.849 -19.814 1.00 37.28 128 PRO A N 1
ATOM 944 C CA . PRO A 1 128 ? 1.276 -4.476 -19.486 1.00 37.28 128 PRO A CA 1
ATOM 945 C C . PRO A 1 128 ? 1.786 -5.479 -18.446 1.00 37.28 128 PRO A C 1
ATOM 947 O O . PRO A 1 128 ? 1.640 -5.297 -17.236 1.00 37.28 128 PRO A O 1
ATOM 950 N N . GLU A 1 129 ? 2.286 -6.606 -18.936 1.00 39.69 129 GLU A N 1
ATOM 951 C CA . GLU A 1 129 ? 3.219 -7.460 -18.211 1.00 39.69 129 GLU A CA 1
ATOM 952 C C . GLU A 1 129 ? 4.576 -6.749 -18.207 1.00 39.69 129 GLU A C 1
ATOM 954 O O . GLU A 1 129 ? 5.413 -6.957 -19.073 1.00 39.69 129 GLU A O 1
ATOM 959 N N . ASN A 1 130 ? 4.740 -5.805 -17.275 1.00 42.50 130 ASN A N 1
ATOM 960 C CA . ASN A 1 130 ? 5.963 -5.015 -17.183 1.00 42.50 130 ASN A CA 1
ATOM 961 C C . ASN A 1 130 ? 6.929 -5.680 -16.206 1.00 42.50 130 ASN A C 1
ATOM 963 O O . ASN A 1 130 ? 6.778 -5.580 -14.983 1.00 42.50 130 ASN A O 1
ATOM 967 N N . ASP A 1 131 ? 7.899 -6.364 -16.805 1.00 35.16 131 ASP A N 1
ATOM 968 C CA . ASP A 1 131 ? 9.114 -6.867 -16.187 1.00 35.16 131 ASP A CA 1
ATOM 969 C C . ASP A 1 131 ? 9.970 -5.717 -15.625 1.00 35.16 131 ASP A C 1
ATOM 971 O O . ASP A 1 131 ? 10.052 -4.618 -16.171 1.00 35.16 131 ASP A O 1
ATOM 975 N N . HIS A 1 132 ? 10.575 -5.990 -14.471 1.00 39.28 132 HIS A N 1
ATOM 976 C CA . HIS A 1 132 ? 11.332 -5.068 -13.622 1.00 39.28 132 HIS A CA 1
ATOM 977 C C . HIS A 1 132 ? 12.456 -4.310 -14.325 1.00 39.28 132 HIS A C 1
ATOM 979 O O . HIS A 1 132 ? 13.208 -4.922 -15.066 1.00 39.28 132 HIS A O 1
ATOM 985 N N . LEU A 1 133 ? 12.734 -3.067 -13.908 1.00 37.56 133 LEU A N 1
ATOM 986 C CA . LEU A 1 133 ? 13.970 -2.356 -14.255 1.00 37.56 133 LEU A CA 1
ATOM 987 C C . LEU A 1 133 ? 15.210 -3.103 -13.724 1.00 37.56 133 LEU A C 1
ATOM 989 O O . LEU A 1 133 ? 15.662 -2.905 -12.596 1.00 37.56 133 LEU A O 1
ATOM 993 N N . ILE A 1 134 ? 15.762 -3.989 -14.553 1.00 40.34 134 ILE A N 1
ATOM 994 C CA . ILE A 1 134 ? 16.997 -4.726 -14.295 1.00 40.34 134 ILE A CA 1
ATOM 995 C C . ILE A 1 134 ? 18.067 -4.178 -15.234 1.00 40.34 134 ILE A C 1
ATOM 997 O O . ILE A 1 134 ? 18.067 -4.450 -16.433 1.00 40.34 134 ILE A O 1
ATOM 1001 N N . ILE A 1 135 ? 19.054 -3.469 -14.681 1.00 44.28 135 ILE A N 1
ATOM 1002 C CA . ILE A 1 135 ? 20.347 -3.331 -15.360 1.00 44.28 135 ILE A CA 1
ATOM 1003 C C . ILE A 1 135 ? 21.039 -4.692 -15.241 1.00 44.28 135 ILE A C 1
ATOM 1005 O O . ILE A 1 135 ? 21.727 -4.982 -14.261 1.00 44.28 135 ILE A O 1
ATOM 1009 N N . ALA A 1 136 ? 20.806 -5.569 -16.215 1.00 48.50 136 ALA A N 1
ATOM 1010 C CA . ALA A 1 136 ? 21.442 -6.877 -16.259 1.00 48.50 136 ALA A CA 1
ATOM 1011 C C . ALA A 1 136 ? 22.864 -6.717 -16.814 1.00 48.50 136 ALA A C 1
ATOM 1013 O O . ALA A 1 136 ? 23.062 -6.504 -18.009 1.00 48.50 136 ALA A O 1
ATOM 1014 N N . ILE A 1 137 ? 23.869 -6.817 -15.942 1.00 47.28 137 ILE A N 1
ATOM 1015 C CA . ILE A 1 137 ? 25.276 -6.832 -16.356 1.00 47.28 137 ILE A CA 1
ATOM 1016 C C . ILE A 1 137 ? 25.599 -8.231 -16.890 1.00 47.28 137 ILE A C 1
ATOM 1018 O O . ILE A 1 137 ? 25.850 -9.162 -16.125 1.00 47.28 137 ILE A O 1
ATOM 1022 N N . ALA A 1 138 ? 25.599 -8.389 -18.213 1.00 42.59 138 ALA A N 1
ATOM 1023 C CA . ALA A 1 138 ? 26.004 -9.637 -18.853 1.00 42.59 138 ALA A CA 1
ATOM 1024 C C . ALA A 1 138 ? 27.538 -9.793 -18.817 1.00 42.59 138 ALA A C 1
ATOM 1026 O O . ALA A 1 138 ? 28.265 -9.020 -19.446 1.00 42.59 138 ALA A O 1
ATOM 1027 N N . ASN A 1 139 ? 28.037 -10.810 -18.106 1.00 32.88 139 ASN A N 1
ATOM 1028 C CA . ASN A 1 139 ? 29.431 -11.257 -18.186 1.00 32.88 139 ASN A CA 1
ATOM 1029 C C . ASN A 1 139 ? 29.536 -12.396 -19.206 1.00 32.88 139 ASN A C 1
ATOM 1031 O O . ASN A 1 139 ? 28.953 -13.460 -19.008 1.00 32.88 139 ASN A O 1
ATOM 1035 N N . LYS A 1 140 ? 30.306 -12.193 -20.278 1.00 42.44 140 LYS A N 1
ATOM 1036 C CA . LYS A 1 140 ? 30.730 -13.284 -21.161 1.00 42.44 140 LYS A CA 1
ATOM 1037 C C . LYS A 1 140 ? 31.980 -13.929 -20.547 1.00 42.44 140 LYS A C 1
ATOM 1039 O O . LYS A 1 140 ? 32.932 -13.206 -20.256 1.00 42.44 140 LYS A O 1
ATOM 1044 N N . GLN A 1 141 ? 31.927 -15.239 -20.297 1.00 39.66 141 GLN A N 1
ATOM 1045 C CA . GLN A 1 141 ? 33.127 -16.071 -20.113 1.00 39.66 141 GLN A CA 1
ATOM 1046 C C . GLN A 1 141 ? 33.935 -16.075 -21.413 1.00 39.66 141 GLN A C 1
ATOM 1048 O O . GLN A 1 141 ? 33.291 -16.057 -22.492 1.00 39.66 141 GLN A O 1
#

Mean predicted aligned error: 15.32 Å

pLDDT: mean 70.56, std 21.88, range [31.05, 97.5]

Nearest PDB structures (foldseek):
  8aq8-assembly1_AAA  TM=7.744E-01  e=3.096E-05  Stenotrophomonas maltophilia
  3c85-assembly1_A  TM=4.416E-01  e=2.408E-01  Vibrio parahaemolyticus RIMD 2210633
  4ib2-assembly2_B  TM=4.409E-01  e=4.664E+00  Mediterraneibacter gnavus ATCC 29149

Secondary structure (DSSP, 8-state):
-------PPPEEEE--SHHHHHHHHHHHHTT---EEEE-S-SS-TTTSTTTTS--------TTTHHHHHHHTT-HHHHHHHS-GGG---EEEBTTS-EEEETGGGTTTTTTT-SS------S---------------B---

Solvent-accessible surface area (backbone atoms only — not comparable to full-atom values): 9473 Å² total; per-residue (Å²): 130,89,79,81,77,80,76,78,71,80,43,79,42,84,36,69,48,77,67,43,46,48,50,54,45,41,35,50,75,69,71,49,69,54,59,50,75,44,56,89,69,92,62,64,64,91,79,46,79,54,72,76,62,77,74,80,89,81,89,67,48,73,93,49,52,38,48,55,28,47,71,55,73,38,40,69,64,46,62,73,70,54,71,77,85,75,64,74,40,46,33,32,34,84,89,69,49,72,78,44,52,59,68,71,63,60,73,67,59,78,78,65,80,86,80,79,94,74,89,78,73,99,80,73,82,78,75,86,81,75,75,76,79,52,77,48,67,60,78,82,130

Foldseek 3Di:
DPDPPPDQDQEEQEAPPPVSVLVVLLCVVVVNPRYDYDHPDPDDPVPDCCVVVDDDDDDQFPVPRLVSCVSSVCNVVCVVPDDPVLQWAWAAEPVRHTPDTPVVVPVPPVVPPPDDDDDDDPPPPPGPPRDDRDNHHDDDD

Sequence (141 aa):
MPSTTSSQPKIAIIGAGPVGLTLANILRRNEITSFTVFERDTEARSTSNALARGGGTLDIHADSGQRALAATGLLEEFNRVASPEGTAMRVVRKDGVVVWDENDTQENEHAAAKESGGKPDAESRGRPENDHLIIAIANKQ